Protein AF-A0A356JXQ9-F1 (afdb_monomer_lite)

Secondary structure (DSSP, 8-state):
-EEEEETTSTT--HHHHHHHHHHHHHT----SEEEEEEEE---S-PPPEEEEEEETTEEEEEEEETTEEEEEEEE-S--SEEE-TTS-EEE-B-SHHHHHHHHHHHHHHHHHHHHHHHHHTT----THHHHHHHHHHHHHHHHHHHHHHT-

Foldseek 3Di:
DAWPDWVVPVPDFLVNQVVVVVVVVVPDPDDQKKFKAKDFALDQPDTWTWDKDDDPFWIWTWTDQGRMIMIITGGHDDDQWDQDPVGDTTGMDRDLLVRLVNLLVRLVVRLVVVQVSCVVVVHHQDDRSVVSNVVSNVVSVVSVVSNVVVD

pLDDT: mean 88.92, std 8.66, range [55.75, 97.44]

Sequence (151 aa):
MVTIASTENENLTEKDILSFVGTEFSKISSPVYLAVHYVTFDDENWYWACRVKYRKNGKIIQLVIRNARIEFYFFSEPGYYVTTDDGRKINAVGNKYNAANMAYLATSNCIAESELLLKKHGQSYSGRELEGIEELEKMADEFKAARDSYK

Structure (mmCIF, N/CA/C/O backbone):
data_AF-A0A356JXQ9-F1
#
_entry.id   AF-A0A356JXQ9-F1
#
loop_
_atom_site.group_PDB
_atom_site.id
_atom_site.type_symbol
_atom_site.label_atom_id
_atom_site.label_alt_id
_atom_site.label_comp_id
_atom_site.label_asym_id
_atom_site.label_entity_id
_atom_site.label_seq_id
_atom_site.pdbx_PDB_ins_code
_atom_site.Cartn_x
_atom_site.Cartn_y
_atom_site.Cartn_z
_atom_site.occupancy
_atom_site.B_iso_or_equiv
_atom_site.auth_seq_id
_atom_site.auth_comp_id
_atom_site.auth_asym_id
_atom_site.auth_atom_id
_atom_site.pdbx_PDB_model_num
ATOM 1 N N . MET A 1 1 ? -6.437 -12.486 -9.952 1.00 88.88 1 MET A N 1
ATOM 2 C CA . MET A 1 1 ? -5.687 -12.008 -8.772 1.00 88.88 1 MET A CA 1
ATOM 3 C C . MET A 1 1 ? -5.788 -13.111 -7.733 1.00 88.88 1 MET A C 1
ATOM 5 O O . MET A 1 1 ? -6.868 -13.674 -7.629 1.00 88.88 1 MET A O 1
ATOM 9 N N . VAL A 1 2 ? -4.707 -13.465 -7.043 1.00 93.50 2 VAL A N 1
ATOM 10 C CA . VAL A 1 2 ? -4.702 -14.510 -6.004 1.00 93.50 2 VAL A CA 1
ATOM 11 C C . VAL A 1 2 ? -4.455 -13.848 -4.652 1.00 93.50 2 VAL A C 1
ATOM 13 O O . VAL A 1 2 ? -3.527 -13.053 -4.538 1.00 93.50 2 VAL A O 1
ATOM 16 N N . THR A 1 3 ? -5.271 -14.155 -3.643 1.00 95.31 3 THR A N 1
ATOM 17 C CA . THR A 1 3 ? -5.018 -13.744 -2.253 1.00 95.31 3 THR A CA 1
ATOM 18 C C . THR A 1 3 ? -3.937 -14.640 -1.664 1.00 95.31 3 THR A C 1
ATOM 20 O O . THR A 1 3 ? -4.104 -15.856 -1.646 1.00 95.31 3 THR A O 1
ATOM 23 N N . ILE A 1 4 ? -2.831 -14.050 -1.212 1.00 94.62 4 ILE A N 1
ATOM 24 C CA . ILE A 1 4 ? -1.707 -14.786 -0.612 1.00 94.62 4 ILE A CA 1
ATOM 25 C C . ILE A 1 4 ? -1.656 -14.643 0.912 1.00 94.62 4 ILE A C 1
ATOM 27 O O . ILE A 1 4 ? -1.069 -15.486 1.579 1.00 94.62 4 ILE A O 1
ATOM 31 N N . ALA A 1 5 ? -2.291 -13.603 1.456 1.00 94.75 5 ALA A N 1
ATOM 32 C CA . ALA A 1 5 ? -2.461 -13.388 2.887 1.00 94.75 5 ALA A CA 1
ATOM 33 C C . ALA A 1 5 ? -3.756 -12.599 3.130 1.00 94.75 5 ALA A C 1
ATOM 35 O O . ALA A 1 5 ? -4.10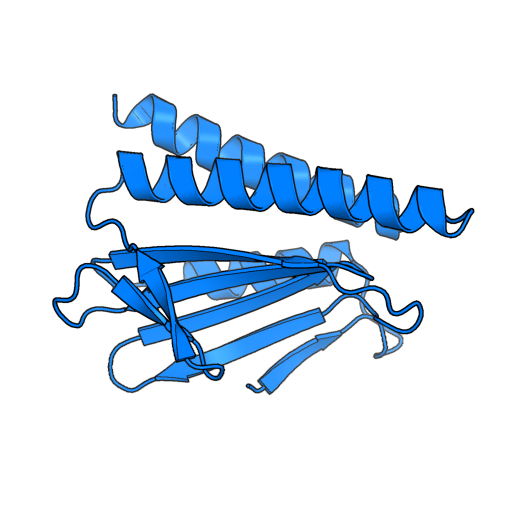8 -11.735 2.324 1.00 94.75 5 ALA A O 1
ATOM 36 N N . SER A 1 6 ? -4.470 -12.909 4.210 1.00 94.50 6 SER A N 1
ATOM 37 C CA . SER A 1 6 ? -5.738 -12.273 4.581 1.00 94.50 6 SER A CA 1
ATOM 38 C C . SER A 1 6 ? -5.986 -12.398 6.082 1.00 94.50 6 SER A C 1
ATOM 40 O O . SER A 1 6 ? -5.707 -13.463 6.632 1.00 94.50 6 SER A O 1
ATOM 42 N N . THR A 1 7 ? -6.549 -11.365 6.714 1.00 93.69 7 THR A N 1
ATOM 43 C CA . THR A 1 7 ? -7.004 -11.423 8.114 1.00 93.69 7 THR A CA 1
ATOM 44 C C . THR A 1 7 ? -8.324 -12.178 8.301 1.00 93.69 7 THR A C 1
ATOM 46 O O . THR A 1 7 ? -8.692 -12.475 9.432 1.00 93.69 7 THR A O 1
ATOM 49 N N . GLU A 1 8 ? -9.010 -12.581 7.221 1.00 90.50 8 GLU A N 1
ATOM 50 C CA . GLU A 1 8 ? -10.079 -13.596 7.314 1.00 90.50 8 GLU A CA 1
ATOM 51 C C . GLU A 1 8 ? -9.542 -14.976 7.703 1.00 90.50 8 GLU A C 1
ATOM 53 O O . GLU A 1 8 ? -10.281 -15.800 8.235 1.00 90.50 8 GLU A O 1
ATOM 58 N N . ASN A 1 9 ? -8.262 -15.248 7.439 1.00 83.75 9 ASN A N 1
ATOM 59 C CA . ASN A 1 9 ? -7.629 -16.472 7.902 1.00 83.75 9 ASN A CA 1
ATOM 60 C C . ASN A 1 9 ? -7.181 -16.251 9.354 1.00 83.75 9 ASN A C 1
ATOM 62 O O . ASN A 1 9 ? -6.347 -15.384 9.605 1.00 83.75 9 ASN A O 1
ATOM 66 N N . GLU A 1 10 ? -7.689 -17.061 10.289 1.00 65.19 10 GLU A N 1
ATOM 67 C CA . GLU A 1 10 ? -7.667 -16.819 11.750 1.00 65.19 10 GLU A CA 1
ATOM 68 C C . GLU A 1 10 ? -6.283 -16.588 12.405 1.00 65.19 10 GLU A C 1
ATOM 70 O O . GLU A 1 10 ? -6.213 -16.208 13.571 1.00 65.19 10 GLU A O 1
ATOM 75 N N . ASN A 1 11 ? -5.176 -16.754 11.676 1.00 85.94 11 ASN A N 1
ATOM 76 C CA . ASN A 1 11 ? -3.812 -16.683 12.207 1.00 85.94 11 ASN A CA 1
ATOM 77 C C . ASN A 1 11 ? -2.971 -15.503 11.693 1.00 85.94 11 ASN A C 1
ATOM 79 O O . ASN A 1 11 ? -1.781 -15.460 11.998 1.00 85.94 11 ASN A O 1
ATOM 83 N N . LEU A 1 12 ? -3.533 -14.581 10.904 1.00 92.88 12 LEU A N 1
ATOM 84 C CA . LEU A 1 12 ? -2.778 -13.450 10.353 1.00 92.88 12 LEU A CA 1
ATOM 85 C C . LEU A 1 12 ? -3.261 -12.113 10.916 1.00 92.88 12 LEU A C 1
ATOM 87 O O . LEU A 1 12 ? -4.459 -11.859 11.022 1.00 92.88 12 LEU A O 1
ATOM 91 N N . THR A 1 13 ? -2.306 -11.255 11.253 1.00 93.44 13 THR A N 1
ATOM 92 C CA . THR A 1 13 ? -2.510 -9.861 11.662 1.00 93.44 13 THR A CA 1
ATOM 93 C C . THR A 1 13 ? -2.267 -8.907 10.497 1.00 93.44 13 THR A C 1
ATOM 95 O O . THR A 1 13 ? -1.639 -9.267 9.502 1.00 93.44 13 THR A O 1
ATOM 98 N N . GLU A 1 14 ? -2.709 -7.661 10.622 1.00 95.25 14 GLU A N 1
ATOM 99 C CA . GLU A 1 14 ? -2.480 -6.596 9.642 1.00 95.25 14 GLU A CA 1
ATOM 100 C C . GLU A 1 14 ? -0.981 -6.353 9.403 1.00 95.25 14 GLU A C 1
ATOM 102 O O . GLU A 1 14 ? -0.543 -6.181 8.262 1.00 95.25 14 GLU A O 1
ATOM 107 N N . LYS A 1 15 ? -0.172 -6.465 10.463 1.00 93.69 15 LYS A N 1
ATOM 108 C CA . LYS A 1 15 ? 1.291 -6.460 10.373 1.00 93.69 15 LYS A CA 1
ATOM 109 C C . LYS A 1 15 ? 1.831 -7.632 9.551 1.00 93.69 15 LYS A C 1
ATOM 111 O O . LYS A 1 15 ? 2.726 -7.439 8.726 1.00 93.69 15 LYS A O 1
ATOM 116 N N . ASP A 1 16 ? 1.282 -8.835 9.726 1.00 94.25 16 ASP A N 1
ATOM 117 C CA . ASP A 1 16 ? 1.665 -9.985 8.901 1.00 94.25 16 ASP A CA 1
ATOM 118 C C . ASP A 1 16 ? 1.338 -9.721 7.430 1.00 94.25 16 ASP A C 1
ATOM 120 O O . ASP A 1 16 ? 2.184 -9.957 6.567 1.00 94.25 16 ASP A O 1
ATOM 124 N N . ILE A 1 17 ? 0.159 -9.158 7.131 1.00 96.06 17 I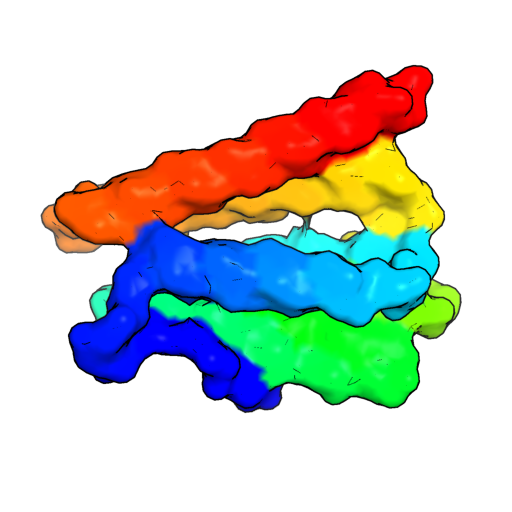LE A N 1
ATOM 125 C CA . ILE A 1 17 ? -0.231 -8.793 5.760 1.00 96.06 17 ILE A CA 1
ATOM 126 C C . ILE A 1 17 ? 0.813 -7.868 5.121 1.00 96.06 17 ILE A C 1
ATOM 128 O O . ILE A 1 17 ? 1.213 -8.101 3.976 1.00 96.06 17 ILE A O 1
ATOM 132 N N . LEU A 1 18 ? 1.306 -6.866 5.852 1.00 95.25 18 LEU A N 1
ATOM 133 C CA . LEU A 1 18 ? 2.360 -5.972 5.365 1.00 95.25 18 LEU A CA 1
ATOM 134 C C . LEU A 1 18 ? 3.709 -6.666 5.182 1.00 95.25 18 LEU A C 1
ATOM 136 O O . LEU A 1 18 ? 4.404 -6.389 4.204 1.00 95.25 18 LEU A O 1
ATOM 140 N N . SER A 1 19 ? 4.055 -7.625 6.039 1.00 94.06 19 SER A N 1
ATOM 141 C CA . SER A 1 19 ? 5.238 -8.471 5.842 1.00 94.06 19 SER A CA 1
ATOM 142 C C . SER A 1 19 ? 5.148 -9.281 4.538 1.00 94.06 19 SER A C 1
ATOM 144 O O . SER A 1 19 ? 6.122 -9.370 3.779 1.00 94.06 19 SER A O 1
ATOM 146 N N . PHE A 1 20 ? 3.961 -9.801 4.198 1.00 95.06 20 PHE A N 1
ATOM 147 C CA . PHE A 1 20 ? 3.725 -10.446 2.901 1.00 95.06 20 PHE A CA 1
ATOM 148 C C . PHE A 1 20 ? 3.854 -9.461 1.736 1.00 95.06 20 PHE A C 1
ATOM 150 O O . PHE A 1 20 ? 4.447 -9.815 0.717 1.00 95.06 20 PHE A O 1
ATOM 157 N N . VAL A 1 21 ? 3.360 -8.224 1.872 1.00 95.06 21 VAL A N 1
ATOM 158 C CA . VAL A 1 21 ? 3.588 -7.164 0.873 1.00 95.06 21 VAL A CA 1
ATOM 159 C C . VAL A 1 21 ? 5.090 -6.934 0.685 1.00 95.06 21 VAL A C 1
ATOM 161 O O . VAL A 1 21 ? 5.577 -7.080 -0.434 1.00 95.06 21 VAL A O 1
ATOM 164 N N . GLY A 1 22 ? 5.846 -6.678 1.755 1.00 92.75 22 GLY A N 1
ATOM 165 C CA . GLY A 1 22 ? 7.298 -6.463 1.699 1.00 92.75 22 GLY A CA 1
ATOM 166 C C . GLY A 1 22 ? 8.060 -7.641 1.079 1.00 92.75 22 GLY A C 1
ATOM 167 O O . GLY A 1 22 ? 8.939 -7.457 0.235 1.00 92.75 22 GLY A O 1
ATOM 168 N N . THR A 1 23 ? 7.657 -8.870 1.405 1.00 94.06 23 THR A N 1
ATOM 169 C CA . THR A 1 23 ? 8.188 -10.097 0.791 1.00 94.06 23 THR A CA 1
ATOM 170 C C . THR A 1 23 ? 7.908 -10.151 -0.710 1.00 94.06 23 THR A C 1
ATOM 172 O O . THR A 1 23 ? 8.747 -10.580 -1.501 1.00 94.06 23 THR A O 1
ATOM 175 N N . GLU A 1 24 ? 6.732 -9.715 -1.151 1.00 93.38 24 GLU A N 1
ATOM 176 C CA . GLU A 1 24 ? 6.434 -9.647 -2.574 1.00 93.38 24 GLU A CA 1
ATOM 177 C C . GLU A 1 24 ? 7.194 -8.513 -3.271 1.00 93.38 24 GLU A C 1
ATOM 179 O O . GLU A 1 24 ? 7.558 -8.697 -4.434 1.00 93.38 24 GLU A O 1
ATOM 184 N N . PHE A 1 25 ? 7.478 -7.399 -2.593 1.00 89.81 25 PHE A N 1
ATOM 185 C CA . PHE A 1 25 ? 8.354 -6.339 -3.099 1.00 89.81 25 PHE A CA 1
ATOM 186 C C . PHE A 1 25 ? 9.801 -6.824 -3.278 1.00 89.81 25 PHE A C 1
ATOM 188 O O . PHE A 1 25 ? 10.414 -6.543 -4.304 1.00 89.81 25 PHE A O 1
ATOM 195 N N . SER A 1 26 ? 10.346 -7.607 -2.343 1.00 88.06 26 SER A N 1
ATOM 196 C CA . SER A 1 26 ? 11.733 -8.099 -2.430 1.00 88.06 26 SER A CA 1
ATOM 197 C C . SER A 1 26 ? 11.952 -9.123 -3.550 1.00 88.06 26 SER A C 1
ATOM 199 O O . SER A 1 26 ? 13.053 -9.243 -4.086 1.00 88.06 26 SER A O 1
ATOM 201 N N . LYS A 1 27 ? 10.891 -9.820 -3.979 1.00 87.31 27 LYS A N 1
ATOM 202 C CA . LYS A 1 27 ? 10.908 -10.734 -5.139 1.00 87.31 27 LYS A CA 1
ATOM 203 C C . LYS A 1 27 ? 10.991 -10.009 -6.487 1.00 87.31 27 LYS A C 1
ATOM 205 O O . LYS A 1 27 ? 10.990 -10.658 -7.534 1.00 87.31 27 LYS A O 1
ATOM 210 N N . ILE A 1 28 ? 11.012 -8.680 -6.490 1.00 81.38 28 ILE A N 1
ATOM 211 C CA . ILE A 1 28 ? 11.036 -7.869 -7.702 1.00 81.38 28 ILE A CA 1
ATOM 212 C C . ILE A 1 28 ? 12.489 -7.653 -8.124 1.00 81.38 28 ILE A C 1
ATOM 214 O O . ILE A 1 28 ? 13.139 -6.690 -7.735 1.00 81.38 28 ILE A O 1
ATOM 218 N N . SER A 1 29 ? 13.005 -8.569 -8.943 1.00 67.75 29 SER A N 1
ATOM 219 C CA . SER A 1 29 ? 14.344 -8.463 -9.544 1.00 67.75 29 SER A CA 1
ATOM 220 C C . SER A 1 29 ? 14.374 -7.590 -10.807 1.00 67.75 29 SER A C 1
ATOM 222 O O . SER A 1 29 ? 15.420 -7.075 -11.194 1.00 67.75 29 SER A O 1
ATOM 224 N N . SER A 1 30 ? 13.220 -7.423 -11.454 1.00 55.75 30 SER A N 1
ATOM 225 C CA . SER A 1 30 ? 12.972 -6.570 -12.616 1.00 55.75 30 SER A CA 1
ATOM 226 C C . SER A 1 30 ? 11.472 -6.283 -12.639 1.00 55.75 30 SER A C 1
ATOM 228 O O . SER A 1 30 ? 10.671 -7.223 -12.659 1.00 55.75 30 SER A O 1
ATOM 230 N N . PRO A 1 31 ? 11.088 -5.003 -12.542 1.00 60.66 31 PRO A N 1
ATOM 231 C CA . PRO A 1 31 ? 10.940 -4.257 -13.786 1.00 60.66 31 PRO A CA 1
ATOM 232 C C . PRO A 1 31 ? 11.487 -2.826 -13.790 1.00 60.66 31 PRO A C 1
ATOM 234 O O . PRO A 1 31 ? 11.842 -2.251 -12.766 1.00 60.66 31 PRO A O 1
ATOM 237 N N . VAL A 1 32 ? 11.497 -2.253 -14.996 1.00 69.31 32 VAL A N 1
ATOM 238 C CA . VAL A 1 32 ? 11.926 -0.880 -15.298 1.00 69.31 32 VAL A CA 1
ATOM 239 C C . VAL A 1 32 ? 10.893 0.167 -14.858 1.00 69.31 32 VAL A C 1
ATOM 241 O O . VAL A 1 32 ? 11.276 1.289 -14.529 1.00 69.31 32 VAL A O 1
ATOM 244 N N . TYR A 1 33 ? 9.602 -0.187 -14.830 1.00 83.94 33 TYR A N 1
ATOM 245 C CA . TYR A 1 33 ? 8.516 0.758 -14.573 1.00 83.94 33 TYR A CA 1
ATOM 246 C C . TYR A 1 33 ? 7.660 0.374 -13.367 1.00 83.94 33 TYR A C 1
ATOM 248 O O . TYR A 1 33 ? 7.355 -0.802 -13.136 1.00 83.94 33 TYR A O 1
ATOM 256 N N . LEU A 1 34 ? 7.236 1.409 -12.641 1.00 89.12 34 LEU A N 1
ATOM 257 C CA . LEU A 1 34 ? 6.254 1.344 -11.566 1.00 89.12 34 LEU A CA 1
ATOM 258 C C . LEU A 1 34 ? 5.065 2.246 -11.908 1.00 89.12 34 LEU A C 1
ATOM 260 O O . LEU A 1 34 ? 5.244 3.382 -12.343 1.00 89.12 34 LEU A O 1
ATOM 264 N N . ALA A 1 35 ? 3.855 1.761 -11.666 1.00 91.62 35 ALA A N 1
ATOM 265 C CA . ALA A 1 35 ? 2.667 2.589 -11.498 1.00 91.62 35 ALA A CA 1
ATOM 266 C C . ALA A 1 35 ? 2.033 2.244 -10.149 1.00 91.62 35 ALA A C 1
ATOM 268 O O . ALA A 1 35 ? 1.919 1.068 -9.808 1.00 91.62 35 ALA A O 1
ATOM 269 N N . VAL A 1 36 ? 1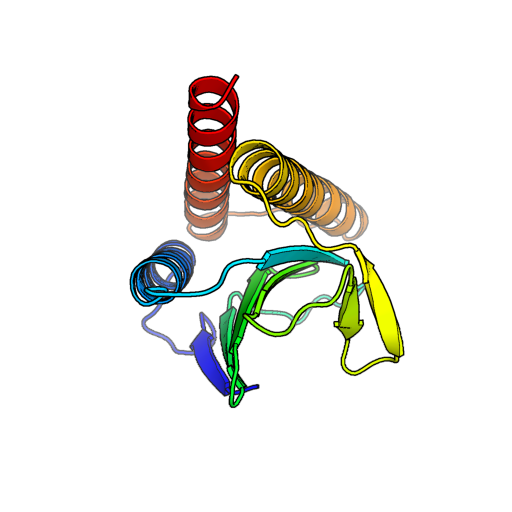.632 3.251 -9.379 1.00 92.62 36 VAL A N 1
ATOM 270 C CA . VAL A 1 36 ? 0.942 3.054 -8.100 1.00 92.62 36 VAL A CA 1
ATOM 271 C C . VAL A 1 36 ? -0.382 3.783 -8.147 1.00 92.62 36 VAL A C 1
ATOM 273 O O . VAL A 1 36 ? -0.471 4.914 -8.624 1.00 92.62 36 VAL A O 1
ATOM 276 N N . HIS A 1 37 ? -1.419 3.118 -7.670 1.00 90.81 37 HIS A N 1
ATOM 277 C CA . HIS A 1 37 ? -2.758 3.665 -7.612 1.00 90.81 37 HIS A CA 1
ATOM 278 C C . HIS A 1 37 ? -3.455 3.159 -6.359 1.00 90.81 37 HIS A C 1
ATOM 280 O O . HIS A 1 37 ? -3.204 2.036 -5.932 1.00 90.81 37 HIS A O 1
ATOM 286 N N . TYR A 1 38 ? -4.342 3.968 -5.792 1.00 92.56 38 TYR A N 1
ATOM 287 C CA . TYR A 1 38 ? -5.222 3.533 -4.723 1.00 92.56 38 TYR A CA 1
ATOM 288 C C . TYR A 1 38 ? -6.681 3.778 -5.104 1.00 92.56 38 TYR A C 1
ATOM 290 O O . TYR A 1 38 ? -7.001 4.684 -5.875 1.00 92.56 38 TYR A O 1
ATOM 298 N N . VAL A 1 39 ? -7.558 2.934 -4.576 1.00 91.12 39 VAL A N 1
ATOM 299 C CA . VAL A 1 39 ? -9.006 3.010 -4.758 1.00 91.12 39 VAL A CA 1
ATOM 300 C C . VAL A 1 39 ? -9.646 2.951 -3.389 1.00 91.12 39 VAL A C 1
ATOM 302 O O . VAL A 1 39 ? -9.283 2.099 -2.580 1.00 91.12 39 VAL A O 1
ATOM 305 N N . THR A 1 40 ? -10.632 3.805 -3.172 1.00 90.88 40 THR A N 1
ATOM 306 C CA . THR A 1 40 ? -11.546 3.716 -2.043 1.00 90.88 40 THR A CA 1
ATOM 307 C C . THR A 1 40 ? -12.883 3.133 -2.477 1.00 90.88 40 THR A C 1
ATOM 309 O O . THR A 1 40 ? -13.288 3.245 -3.638 1.00 90.88 40 THR A O 1
ATOM 312 N N . PHE A 1 41 ? -13.567 2.470 -1.557 1.00 88.00 41 PHE A N 1
ATOM 313 C CA . PHE A 1 41 ? -14.896 1.921 -1.776 1.00 88.00 41 PHE A CA 1
ATOM 314 C C . PHE A 1 41 ? -15.734 2.062 -0.507 1.00 88.00 41 PHE A C 1
ATOM 316 O O . PHE A 1 41 ? -15.238 1.954 0.610 1.00 88.00 41 PHE A O 1
ATOM 323 N N . ASP A 1 42 ? -17.016 2.342 -0.704 1.00 82.81 42 ASP A N 1
ATOM 324 C CA . ASP A 1 42 ? -17.995 2.585 0.356 1.00 82.81 42 ASP A CA 1
ATOM 325 C C . ASP A 1 42 ? -18.662 1.245 0.732 1.00 82.81 42 ASP A C 1
ATOM 327 O O . ASP A 1 42 ? -19.807 0.975 0.375 1.00 82.81 42 ASP A O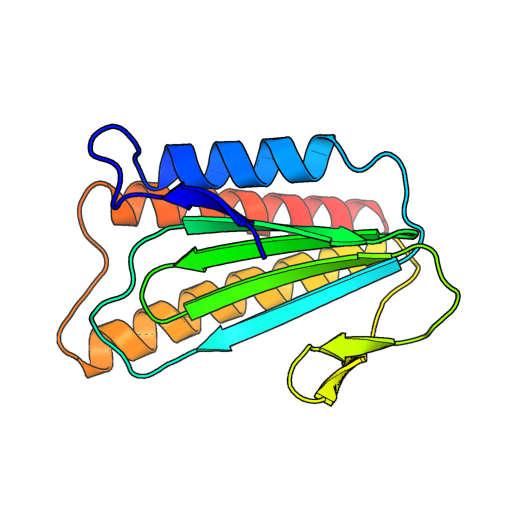 1
ATOM 331 N N . ASP A 1 43 ? -17.871 0.335 1.312 1.00 77.50 43 ASP A N 1
ATOM 332 C CA . ASP A 1 43 ? -18.300 -1.005 1.738 1.00 77.50 43 ASP A CA 1
ATOM 333 C C . ASP A 1 43 ? -17.601 -1.390 3.054 1.00 77.50 43 ASP A C 1
ATOM 335 O O . ASP A 1 43 ? -16.379 -1.288 3.187 1.00 77.50 43 ASP A O 1
ATOM 339 N N . GLU A 1 44 ? -18.386 -1.831 4.038 1.00 67.12 44 GLU A N 1
ATOM 340 C CA . GLU A 1 44 ? -17.962 -2.057 5.427 1.00 67.12 44 GLU A CA 1
ATOM 341 C C . GLU A 1 44 ? -17.313 -3.439 5.659 1.00 67.12 44 GLU A C 1
ATOM 343 O O . GLU A 1 44 ? -16.703 -3.680 6.709 1.00 67.12 44 GLU A O 1
ATOM 348 N N . ASN A 1 45 ? -17.401 -4.347 4.679 1.00 66.88 45 ASN A N 1
ATOM 349 C CA . ASN A 1 45 ? -17.107 -5.777 4.863 1.00 66.88 45 ASN A CA 1
ATOM 350 C C . ASN A 1 45 ? -15.722 -6.234 4.393 1.00 66.88 45 ASN A C 1
ATOM 352 O O . ASN A 1 45 ? -15.478 -7.429 4.223 1.00 66.88 45 ASN A O 1
ATOM 356 N N . TRP A 1 46 ? -14.793 -5.311 4.178 1.00 80.06 46 TRP A N 1
ATOM 357 C CA . TRP A 1 46 ? -13.474 -5.674 3.677 1.00 80.06 46 TRP A CA 1
ATOM 358 C C . TRP A 1 46 ? -12.490 -5.931 4.808 1.00 80.06 46 TRP A C 1
ATOM 360 O O . TRP A 1 46 ? -12.405 -5.189 5.782 1.00 80.06 46 TRP A O 1
ATOM 370 N N . TYR A 1 47 ? -11.728 -6.999 4.659 1.00 88.00 47 TYR A N 1
ATOM 371 C CA . TYR A 1 47 ? -10.641 -7.407 5.537 1.00 88.00 47 TYR A CA 1
ATOM 372 C C . TYR A 1 47 ? -9.299 -6.990 4.936 1.00 88.00 47 TYR A C 1
ATOM 374 O O . TYR A 1 47 ? -9.187 -6.703 3.738 1.00 88.00 47 TYR A O 1
ATOM 382 N N . TRP A 1 48 ? -8.261 -6.981 5.765 1.00 94.25 48 TRP A N 1
ATOM 383 C CA . TRP A 1 48 ? -6.913 -6.718 5.288 1.00 94.25 48 TRP A CA 1
ATOM 384 C C . TRP A 1 48 ? -6.405 -7.901 4.478 1.00 94.25 48 TRP A C 1
ATOM 386 O O . TRP A 1 48 ? -6.497 -9.051 4.910 1.00 94.25 48 TRP A O 1
ATOM 396 N N . ALA A 1 49 ? -5.862 -7.631 3.295 1.00 95.69 49 ALA A N 1
ATOM 397 C CA . ALA A 1 49 ? -5.402 -8.687 2.405 1.00 95.69 49 ALA A CA 1
ATOM 398 C C . ALA A 1 49 ? -4.220 -8.256 1.545 1.00 95.69 49 ALA A C 1
ATOM 400 O O . ALA A 1 49 ? -4.194 -7.150 1.008 1.00 95.69 49 ALA A O 1
ATOM 401 N N . CYS A 1 50 ? -3.294 -9.188 1.331 1.00 96.19 50 CYS A N 1
ATOM 402 C CA . CYS A 1 50 ? -2.264 -9.089 0.311 1.00 96.19 50 CYS A CA 1
ATOM 403 C C . CYS A 1 50 ? -2.630 -10.015 -0.849 1.00 96.19 50 CYS A C 1
ATOM 405 O O . CYS A 1 50 ? -2.883 -11.215 -0.685 1.00 96.19 50 CYS A O 1
ATOM 407 N N . ARG A 1 51 ? -2.674 -9.442 -2.045 1.00 95.94 51 ARG A N 1
ATOM 408 C CA . ARG A 1 51 ? -3.103 -10.095 -3.276 1.00 95.94 51 ARG A CA 1
ATOM 409 C C . ARG A 1 51 ? -2.069 -9.875 -4.368 1.00 95.94 51 ARG A C 1
ATOM 411 O O . ARG A 1 51 ? -1.521 -8.787 -4.503 1.00 95.94 51 ARG A O 1
ATOM 418 N N . VAL A 1 52 ? -1.823 -10.902 -5.176 1.00 95.44 52 VAL A N 1
ATOM 419 C CA . VAL A 1 52 ? -0.826 -10.857 -6.251 1.00 95.44 52 VAL A CA 1
ATOM 420 C C . VAL A 1 52 ? -1.409 -11.348 -7.573 1.00 95.44 52 VAL A C 1
ATOM 422 O O . VAL A 1 52 ? -2.190 -12.301 -7.635 1.00 95.44 52 VAL A O 1
ATOM 425 N N . LYS A 1 53 ? -1.020 -10.700 -8.673 1.00 93.12 53 LYS A N 1
ATOM 426 C CA . LYS A 1 53 ? -1.269 -11.167 -10.046 1.00 93.12 53 LYS A CA 1
ATOM 427 C C . LYS A 1 53 ? 0.054 -11.155 -10.799 1.00 93.12 53 LYS A C 1
ATOM 429 O O . LYS A 1 53 ? 0.576 -10.087 -11.110 1.00 93.12 53 LYS A O 1
ATOM 434 N N . TYR A 1 54 ? 0.578 -12.337 -11.104 1.00 88.88 54 TYR A N 1
ATOM 435 C CA . TYR A 1 54 ? 1.731 -12.481 -11.990 1.00 88.88 54 TYR A CA 1
ATOM 436 C C . TYR A 1 54 ? 1.292 -12.307 -13.447 1.00 88.88 54 TYR A C 1
ATOM 438 O O . TYR A 1 54 ? 0.221 -12.765 -13.852 1.00 88.88 54 TYR A O 1
ATOM 446 N N . ARG A 1 55 ? 2.114 -11.617 -14.233 1.00 83.56 55 ARG A N 1
ATOM 447 C CA . ARG A 1 55 ? 1.955 -11.417 -15.676 1.00 83.56 55 ARG A CA 1
ATOM 448 C C . ARG A 1 55 ? 3.250 -11.857 -16.361 1.00 83.56 55 ARG A C 1
ATOM 450 O O . ARG A 1 55 ? 4.301 -11.878 -15.731 1.00 83.56 55 ARG A O 1
ATOM 457 N N . LYS A 1 56 ? 3.193 -12.160 -17.662 1.00 81.31 56 LYS A N 1
ATOM 458 C CA . LYS A 1 56 ? 4.377 -12.572 -18.443 1.00 81.31 56 LYS A CA 1
ATOM 459 C C . LYS A 1 56 ? 5.561 -11.604 -18.281 1.00 81.31 56 LYS A C 1
ATOM 461 O O . LYS A 1 56 ? 6.689 -12.055 -18.158 1.00 81.31 56 LYS A O 1
ATOM 466 N N . ASN A 1 57 ? 5.278 -10.299 -18.236 1.00 79.88 57 ASN A N 1
ATOM 467 C CA . ASN A 1 57 ? 6.274 -9.226 -18.163 1.00 79.88 57 ASN A CA 1
ATOM 468 C C . ASN A 1 57 ? 6.052 -8.293 -16.962 1.00 79.88 57 ASN A C 1
ATOM 470 O O . ASN A 1 57 ? 6.313 -7.092 -17.048 1.00 79.88 57 ASN A O 1
ATOM 474 N N . GLY A 1 58 ? 5.503 -8.810 -15.860 1.00 86.94 58 GLY A N 1
ATOM 475 C CA . GLY A 1 58 ? 5.215 -7.967 -14.709 1.00 86.94 58 GLY A CA 1
ATOM 476 C C . GLY A 1 58 ? 4.485 -8.653 -13.566 1.00 86.94 58 GLY A C 1
ATOM 477 O O . GLY A 1 58 ? 4.240 -9.859 -13.560 1.00 86.94 58 GLY A O 1
ATOM 478 N N . LYS A 1 59 ? 4.108 -7.845 -12.586 1.00 91.00 59 LYS A N 1
ATOM 479 C CA . LYS A 1 59 ? 3.465 -8.260 -11.351 1.00 91.00 59 LYS A CA 1
ATOM 480 C C . LYS A 1 59 ? 2.589 -7.132 -10.833 1.00 91.00 59 LYS A C 1
ATOM 482 O O . LYS A 1 59 ? 2.925 -5.962 -10.974 1.00 91.00 59 LYS A O 1
ATOM 487 N N . ILE A 1 60 ? 1.475 -7.490 -10.216 1.00 93.06 60 ILE A N 1
ATOM 488 C CA . ILE A 1 60 ? 0.678 -6.557 -9.425 1.00 93.06 60 ILE A CA 1
ATOM 489 C C . ILE A 1 60 ? 0.692 -7.047 -7.992 1.00 93.06 60 ILE A C 1
ATOM 491 O O . ILE A 1 60 ? 0.415 -8.226 -7.765 1.00 93.06 60 ILE A O 1
ATOM 495 N N . ILE A 1 61 ? 1.009 -6.153 -7.062 1.00 95.38 61 ILE A N 1
ATOM 496 C CA . ILE A 1 61 ? 0.817 -6.350 -5.626 1.00 95.38 61 ILE A CA 1
ATOM 497 C C . ILE A 1 61 ? -0.335 -5.441 -5.214 1.00 95.38 61 ILE A C 1
ATOM 499 O O . ILE A 1 61 ? -0.291 -4.243 -5.476 1.00 95.38 61 ILE A O 1
ATOM 503 N N . GLN A 1 62 ? -1.372 -6.006 -4.611 1.00 96.12 62 GLN A N 1
ATOM 504 C CA . GLN A 1 62 ? -2.515 -5.275 -4.082 1.00 96.12 62 GLN A CA 1
ATOM 505 C C . GLN A 1 62 ? -2.562 -5.470 -2.567 1.00 96.12 62 GLN A C 1
ATOM 507 O O . GLN A 1 62 ? -2.600 -6.606 -2.094 1.00 96.12 62 GLN A O 1
ATOM 512 N N . LEU A 1 63 ? -2.589 -4.363 -1.835 1.00 96.81 63 LEU A N 1
ATOM 513 C CA . LEU A 1 63 ? -2.843 -4.314 -0.402 1.00 96.81 63 LEU A CA 1
ATOM 514 C C . LEU A 1 63 ? -4.247 -3.753 -0.187 1.00 96.81 63 LEU A C 1
ATOM 516 O O . LEU A 1 63 ? -4.529 -2.643 -0.625 1.00 96.81 63 LEU A O 1
ATOM 520 N N . VAL A 1 64 ? -5.119 -4.511 0.466 1.00 94.56 64 VAL A N 1
ATOM 521 C CA . VAL A 1 64 ? -6.437 -4.048 0.917 1.00 94.56 64 VAL A CA 1
ATOM 522 C C . VAL A 1 64 ? -6.322 -3.647 2.385 1.00 94.56 64 VAL A C 1
ATOM 524 O O . VAL A 1 64 ? -5.830 -4.445 3.180 1.00 94.56 64 VAL A O 1
ATOM 527 N N . ILE A 1 65 ? -6.775 -2.439 2.721 1.00 93.75 65 ILE A N 1
ATOM 528 C CA . ILE A 1 65 ? -6.855 -1.876 4.074 1.00 93.75 65 ILE A CA 1
ATOM 529 C C . ILE A 1 65 ? -8.305 -1.458 4.350 1.00 93.75 65 ILE A C 1
ATOM 531 O O . ILE A 1 65 ? -8.710 -0.323 4.117 1.00 93.75 65 ILE A O 1
ATOM 535 N N . ARG A 1 66 ? -9.144 -2.407 4.778 1.00 87.62 66 ARG A N 1
ATOM 536 C CA . ARG A 1 66 ? -10.590 -2.170 4.966 1.00 87.62 66 ARG A CA 1
ATOM 537 C C . ARG A 1 66 ? -11.217 -1.572 3.692 1.00 87.62 66 ARG A C 1
ATOM 539 O O . ARG A 1 66 ? -11.196 -2.222 2.656 1.00 87.62 66 ARG A O 1
ATOM 546 N N . ASN A 1 67 ? -11.730 -0.345 3.766 1.00 89.81 67 ASN A N 1
ATOM 547 C CA . ASN A 1 67 ? -12.452 0.409 2.731 1.00 89.81 67 ASN A CA 1
ATOM 548 C C . ASN A 1 67 ? -11.561 1.031 1.633 1.00 89.81 67 ASN A C 1
ATOM 550 O O . ASN A 1 67 ? -12.039 1.805 0.798 1.00 89.81 67 ASN A O 1
ATOM 554 N N . ALA A 1 68 ? -10.263 0.742 1.638 1.00 93.38 68 ALA A N 1
ATOM 555 C CA . ALA A 1 68 ? -9.359 1.188 0.595 1.00 93.38 68 ALA A CA 1
ATOM 556 C C . ALA A 1 68 ? -8.409 0.074 0.164 1.00 93.38 68 ALA A C 1
ATOM 558 O O . ALA A 1 68 ? -8.205 -0.930 0.848 1.00 93.38 68 ALA A O 1
ATOM 559 N N . ARG A 1 69 ? -7.817 0.236 -1.016 1.00 94.50 69 ARG A N 1
ATOM 560 C CA . ARG A 1 69 ? -6.747 -0.637 -1.491 1.00 94.50 69 ARG A CA 1
ATOM 561 C C . ARG A 1 69 ? -5.711 0.132 -2.282 1.00 94.50 69 ARG A C 1
ATOM 563 O O . ARG A 1 69 ? -6.059 1.035 -3.037 1.00 94.50 69 ARG A O 1
ATOM 570 N N . ILE A 1 70 ? -4.466 -0.309 -2.183 1.00 95.62 70 ILE A N 1
ATOM 571 C CA . ILE A 1 70 ? -3.327 0.185 -2.953 1.00 95.62 70 ILE A CA 1
ATOM 572 C C . ILE A 1 70 ? -2.895 -0.913 -3.916 1.00 95.62 70 ILE A C 1
ATOM 574 O O . ILE A 1 70 ? -2.841 -2.087 -3.555 1.00 95.62 70 ILE A O 1
ATOM 578 N N . GLU A 1 71 ? -2.580 -0.539 -5.145 1.00 95.19 71 GLU A N 1
ATOM 579 C CA . GLU A 1 71 ? -2.119 -1.425 -6.201 1.00 95.19 71 GLU A CA 1
ATOM 580 C C . GLU A 1 71 ? -0.791 -0.916 -6.759 1.00 95.19 71 GLU A C 1
ATOM 582 O O . GLU A 1 71 ? -0.692 0.199 -7.276 1.00 95.19 71 GLU A O 1
ATOM 587 N N . PHE A 1 72 ? 0.225 -1.768 -6.683 1.00 93.88 72 PHE A N 1
ATOM 588 C CA . PHE A 1 72 ? 1.557 -1.537 -7.218 1.00 93.88 72 PHE A CA 1
ATOM 589 C C . PHE A 1 72 ? 1.739 -2.380 -8.474 1.00 93.88 72 PHE A C 1
ATOM 591 O O . PHE A 1 72 ? 1.755 -3.613 -8.423 1.00 93.88 72 PHE A O 1
ATOM 598 N N . TYR A 1 73 ? 1.868 -1.705 -9.606 1.00 92.50 73 TYR A N 1
ATOM 599 C CA . TYR A 1 73 ? 2.032 -2.293 -10.923 1.00 92.50 73 TYR A CA 1
ATOM 600 C C . TYR A 1 73 ? 3.499 -2.243 -11.327 1.00 92.50 73 TYR A C 1
ATOM 602 O O . TYR A 1 73 ? 4.045 -1.186 -11.634 1.00 92.50 73 TYR A O 1
ATOM 610 N N . PHE A 1 74 ? 4.108 -3.416 -11.376 1.00 90.19 74 PHE A N 1
ATOM 611 C CA . PHE A 1 74 ? 5.490 -3.652 -11.760 1.00 90.19 74 PHE A CA 1
ATOM 612 C C . PHE A 1 74 ? 5.492 -4.248 -13.168 1.00 90.19 74 PHE A C 1
ATOM 614 O O . PHE A 1 74 ? 4.910 -5.313 -13.367 1.00 90.19 74 PHE A O 1
ATOM 621 N N . PHE A 1 75 ? 6.113 -3.603 -14.158 1.00 87.06 75 PHE A N 1
ATOM 622 C CA . PHE A 1 75 ? 6.106 -4.124 -15.531 1.00 87.06 75 PHE A CA 1
ATOM 623 C C . PHE A 1 75 ? 7.293 -3.661 -16.386 1.00 87.06 75 PHE A C 1
ATOM 625 O O . PHE A 1 75 ? 7.780 -2.539 -16.260 1.00 87.06 75 PHE A O 1
ATOM 632 N N . SER A 1 76 ? 7.768 -4.544 -17.264 1.00 80.06 76 SER A N 1
ATOM 633 C CA . SER A 1 76 ? 8.962 -4.310 -18.095 1.00 80.06 76 SER A CA 1
ATOM 634 C C . SER A 1 76 ? 8.643 -3.916 -19.537 1.00 80.06 76 SER A C 1
ATOM 636 O O . SER A 1 76 ? 9.551 -3.572 -20.288 1.00 80.06 76 SER A O 1
ATOM 638 N N . GLU A 1 77 ? 7.375 -3.981 -19.945 1.00 72.06 77 GLU A N 1
ATOM 639 C CA . GLU A 1 77 ? 6.980 -3.547 -21.284 1.00 72.06 77 GLU A CA 1
ATOM 640 C C . GLU A 1 77 ? 7.089 -2.019 -21.403 1.00 72.06 77 GLU A C 1
ATOM 642 O O . GLU A 1 77 ? 6.637 -1.303 -20.506 1.00 72.06 77 GLU A O 1
ATOM 647 N N . PRO A 1 78 ? 7.677 -1.494 -22.493 1.00 61.41 78 PRO A N 1
ATOM 648 C CA . PRO A 1 78 ? 7.739 -0.061 -22.725 1.00 61.41 78 PRO A CA 1
ATOM 649 C C . PRO A 1 78 ? 6.322 0.501 -22.884 1.00 61.41 78 PRO A C 1
ATOM 651 O O . PRO A 1 78 ? 5.630 0.245 -23.866 1.00 61.41 78 PRO A O 1
ATOM 654 N N . GLY A 1 79 ? 5.896 1.286 -21.900 1.00 62.97 79 GLY A N 1
ATOM 655 C CA . GLY A 1 79 ? 4.605 1.955 -21.883 1.00 62.97 79 GLY A CA 1
ATOM 656 C C . GLY A 1 79 ? 4.583 3.005 -20.782 1.00 62.97 79 GLY A C 1
ATOM 657 O O . GLY A 1 79 ? 4.903 2.724 -19.633 1.00 62.97 79 GLY A O 1
ATOM 658 N N . TYR A 1 80 ? 4.192 4.235 -21.117 1.00 72.75 80 TYR A N 1
ATOM 659 C CA . TYR A 1 80 ? 4.060 5.324 -20.138 1.00 72.75 80 TYR A CA 1
ATOM 660 C C . TYR A 1 80 ? 2.863 5.138 -19.192 1.00 72.75 80 TYR A C 1
ATOM 662 O O . TYR A 1 80 ? 2.558 6.038 -18.414 1.00 72.75 80 TYR A O 1
ATOM 670 N N . TYR A 1 81 ? 2.138 4.020 -19.288 1.00 80.12 81 TYR A N 1
ATOM 671 C CA . TYR A 1 81 ? 0.959 3.736 -18.487 1.00 80.12 81 TYR A CA 1
ATOM 672 C C . TYR A 1 81 ? 0.642 2.242 -18.413 1.00 80.12 81 TYR A C 1
ATOM 674 O O . TYR A 1 81 ? 1.023 1.473 -19.294 1.00 80.12 81 TYR A O 1
ATOM 682 N N . VAL A 1 82 ? -0.127 1.862 -17.396 1.00 83.12 82 VAL A N 1
ATOM 683 C CA . VAL A 1 82 ? -0.839 0.584 -17.319 1.00 83.12 82 VAL A CA 1
ATOM 684 C C . VAL A 1 82 ? -2.333 0.820 -17.474 1.00 83.12 82 VAL A C 1
ATOM 686 O O . VAL A 1 82 ? -2.864 1.823 -16.994 1.00 83.12 82 VAL A O 1
ATOM 689 N N . THR A 1 83 ? -3.009 -0.114 -18.137 1.00 80.56 83 THR A N 1
ATOM 690 C CA . THR A 1 83 ? -4.471 -0.193 -18.114 1.00 80.56 83 THR A CA 1
ATOM 691 C C . THR A 1 83 ? -4.874 -1.199 -17.041 1.00 80.56 83 THR A C 1
ATOM 693 O O . THR A 1 83 ? -4.416 -2.349 -17.047 1.00 80.56 83 THR A O 1
ATOM 696 N N . THR A 1 84 ? -5.679 -0.753 -16.085 1.00 75.44 84 THR A N 1
ATOM 697 C CA . THR A 1 84 ? -6.302 -1.595 -15.057 1.00 75.44 84 THR A CA 1
ATOM 698 C C . THR A 1 84 ? -7.297 -2.572 -15.689 1.00 75.44 84 THR A C 1
ATOM 700 O O . THR A 1 84 ? -7.709 -2.416 -16.839 1.00 75.44 84 THR A O 1
ATOM 703 N N . ASP A 1 85 ? -7.729 -3.578 -14.926 1.00 70.88 85 ASP A N 1
ATOM 704 C CA . ASP A 1 85 ? -8.730 -4.543 -15.405 1.00 70.88 85 ASP A CA 1
ATOM 705 C C . ASP A 1 85 ? -10.099 -3.864 -15.708 1.00 70.88 85 ASP A C 1
ATOM 707 O O . ASP A 1 85 ? -10.885 -4.403 -16.481 1.00 70.88 85 ASP A O 1
ATOM 711 N N . ASP A 1 86 ? -10.361 -2.666 -15.161 1.00 73.19 86 ASP A N 1
ATOM 712 C CA . ASP A 1 86 ? -11.563 -1.846 -15.415 1.00 73.19 86 ASP A CA 1
ATOM 713 C C . ASP A 1 86 ? -11.385 -0.778 -16.520 1.00 73.19 86 ASP A C 1
ATOM 715 O O . ASP A 1 86 ? -12.272 0.045 -16.743 1.00 73.19 86 ASP A O 1
ATOM 719 N N . GLY A 1 87 ? -10.254 -0.783 -17.233 1.00 77.94 87 GLY A N 1
ATOM 720 C CA . GLY A 1 87 ? -10.007 0.103 -18.376 1.00 77.94 87 GLY A CA 1
ATOM 721 C C . GLY A 1 87 ? -9.417 1.475 -18.033 1.00 77.94 87 GLY A C 1
ATOM 722 O O . GLY A 1 87 ? -9.133 2.257 -18.943 1.00 77.94 87 GLY A O 1
ATOM 723 N N . ARG A 1 88 ? -9.183 1.789 -16.753 1.00 82.38 88 ARG A N 1
ATOM 724 C CA . ARG A 1 88 ? -8.522 3.035 -16.337 1.00 82.38 88 ARG A CA 1
ATOM 725 C C . ARG A 1 88 ? -7.042 3.032 -16.701 1.00 82.38 88 ARG A C 1
ATOM 727 O O . ARG A 1 88 ? -6.330 2.044 -16.546 1.00 82.38 88 ARG A O 1
ATOM 734 N N . LYS A 1 89 ? -6.567 4.191 -17.149 1.00 85.88 89 LYS A N 1
ATOM 735 C CA . LYS A 1 89 ? -5.163 4.440 -17.471 1.00 85.88 89 LYS A CA 1
ATOM 736 C C . LYS A 1 89 ? -4.446 5.033 -16.259 1.00 85.88 89 LYS A C 1
ATOM 738 O O . LYS A 1 89 ? -4.795 6.126 -15.822 1.00 85.88 89 LYS A O 1
ATOM 743 N N . ILE A 1 90 ? -3.410 4.357 -15.771 1.00 82.69 90 ILE A N 1
ATOM 744 C CA . ILE A 1 90 ? -2.523 4.861 -14.714 1.00 82.69 90 ILE A CA 1
ATOM 745 C C . ILE A 1 90 ? -1.159 5.127 -15.335 1.00 82.69 90 ILE A C 1
ATOM 747 O O . ILE A 1 90 ? -0.521 4.203 -15.834 1.00 82.69 90 ILE A O 1
ATOM 751 N N . ASN A 1 91 ? -0.708 6.381 -15.314 1.00 85.19 91 ASN A N 1
ATOM 752 C CA . ASN A 1 91 ? 0.617 6.723 -15.820 1.00 85.19 91 ASN A CA 1
ATOM 753 C C . ASN A 1 91 ? 1.701 6.065 -14.962 1.00 85.19 91 ASN A C 1
ATOM 755 O O . ASN A 1 91 ? 1.615 6.045 -13.737 1.00 85.19 91 ASN A O 1
ATOM 759 N N . ALA A 1 92 ? 2.730 5.560 -15.622 1.00 84.38 92 ALA A N 1
ATOM 760 C CA . ALA A 1 92 ? 3.852 4.908 -14.985 1.00 84.38 92 ALA A CA 1
ATOM 761 C C . ALA A 1 92 ? 5.102 5.775 -15.021 1.00 84.38 92 ALA A C 1
ATOM 763 O O . ALA A 1 92 ? 5.228 6.715 -15.808 1.00 84.38 92 ALA A O 1
ATOM 764 N N . VAL A 1 93 ? 6.052 5.421 -14.169 1.00 84.12 93 VAL A N 1
ATOM 765 C CA . VAL A 1 93 ? 7.316 6.122 -14.002 1.00 84.12 93 VAL A CA 1
ATOM 766 C C . VAL A 1 93 ? 8.467 5.140 -14.168 1.00 84.12 93 VAL A C 1
ATOM 768 O O . VAL A 1 93 ? 8.446 4.038 -13.627 1.00 84.12 93 VAL A O 1
ATOM 771 N N . GLY A 1 94 ? 9.456 5.537 -14.971 1.00 78.38 94 GLY A N 1
ATOM 772 C CA . GLY A 1 94 ? 10.612 4.705 -15.335 1.00 78.38 94 GLY A CA 1
ATOM 773 C C . GLY A 1 94 ? 11.921 5.114 -14.666 1.00 78.38 94 GLY A C 1
ATOM 774 O O . GLY A 1 94 ? 12.986 4.695 -15.104 1.00 78.38 94 GLY A O 1
ATOM 7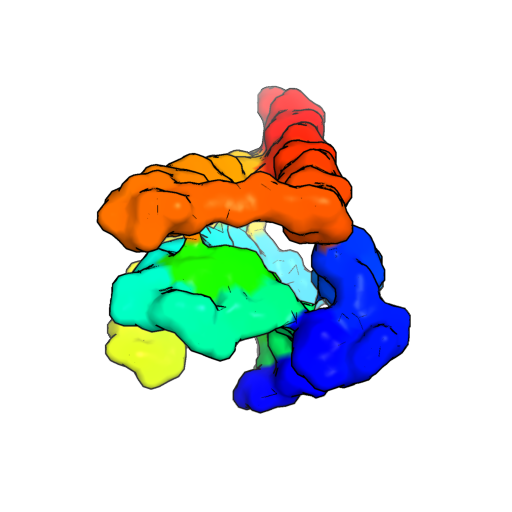75 N N . ASN A 1 95 ? 11.873 5.989 -13.657 1.00 84.69 95 ASN A N 1
ATOM 776 C CA . ASN A 1 95 ? 13.051 6.371 -12.881 1.00 84.69 95 ASN A CA 1
ATOM 777 C C . ASN A 1 95 ? 12.783 6.232 -11.383 1.00 84.69 95 ASN A C 1
ATOM 779 O O . ASN A 1 95 ? 11.644 6.358 -10.927 1.00 84.69 95 ASN A O 1
ATOM 783 N N . LYS A 1 96 ? 13.858 5.979 -10.632 1.00 85.50 96 LYS A N 1
ATOM 784 C CA . LYS A 1 96 ? 13.792 5.626 -9.211 1.00 85.50 96 LYS A CA 1
ATOM 785 C C . LYS A 1 96 ? 13.203 6.745 -8.345 1.00 85.50 96 LYS A C 1
ATOM 787 O O . LYS A 1 96 ? 12.397 6.454 -7.469 1.00 85.50 96 LYS A O 1
ATOM 792 N N . TYR A 1 97 ? 13.534 8.007 -8.635 1.00 88.75 97 TYR A N 1
ATOM 793 C CA . TYR A 1 97 ? 12.994 9.172 -7.924 1.00 88.75 97 TYR A CA 1
ATOM 794 C C . TYR A 1 97 ? 11.467 9.249 -8.045 1.00 88.75 97 TYR A C 1
ATOM 796 O O . TYR A 1 97 ? 10.753 9.269 -7.043 1.00 88.75 97 TYR A O 1
ATOM 804 N N . ASN A 1 98 ? 10.952 9.230 -9.276 1.00 89.31 98 ASN A N 1
ATOM 805 C CA . ASN A 1 98 ? 9.520 9.321 -9.534 1.00 89.31 98 ASN A CA 1
ATOM 806 C C . ASN A 1 98 ? 8.768 8.085 -9.023 1.00 89.31 98 ASN A C 1
ATOM 808 O O . ASN A 1 98 ? 7.652 8.231 -8.533 1.00 89.31 98 ASN A O 1
ATOM 812 N N . ALA A 1 99 ? 9.366 6.892 -9.113 1.00 89.12 99 ALA A N 1
ATOM 813 C CA . ALA A 1 99 ? 8.797 5.657 -8.571 1.00 89.12 99 ALA A CA 1
ATOM 814 C C . ALA A 1 99 ? 8.606 5.747 -7.054 1.00 89.12 99 ALA A C 1
ATOM 816 O O . ALA A 1 99 ? 7.500 5.537 -6.559 1.00 89.12 99 ALA A O 1
ATOM 817 N N . ALA A 1 100 ? 9.656 6.141 -6.334 1.00 90.88 100 ALA A N 1
ATOM 818 C CA . ALA A 1 100 ? 9.610 6.318 -4.891 1.00 90.88 100 ALA A CA 1
ATOM 819 C C . ALA A 1 100 ? 8.628 7.433 -4.480 1.00 90.88 100 ALA A C 1
ATOM 821 O O . ALA A 1 100 ? 7.821 7.242 -3.575 1.00 90.88 100 ALA A O 1
ATOM 822 N N . ASN A 1 101 ? 8.597 8.562 -5.200 1.00 93.25 101 ASN A N 1
ATOM 823 C CA . ASN A 1 101 ? 7.631 9.631 -4.931 1.00 93.25 101 ASN A CA 1
ATOM 824 C C . ASN A 1 101 ? 6.174 9.195 -5.170 1.00 93.25 101 ASN A C 1
ATOM 826 O O . ASN A 1 101 ? 5.295 9.534 -4.384 1.00 93.25 101 ASN A O 1
ATOM 830 N N . MET A 1 102 ? 5.912 8.448 -6.245 1.00 93.19 102 MET A N 1
ATOM 831 C CA . MET A 1 102 ? 4.576 7.939 -6.558 1.00 93.19 102 MET A CA 1
ATOM 832 C C . MET A 1 102 ? 4.101 6.932 -5.507 1.00 93.19 102 MET A C 1
ATOM 834 O O . MET A 1 102 ? 2.954 7.015 -5.077 1.00 93.19 102 MET A O 1
ATOM 838 N N . ALA A 1 103 ? 4.977 6.023 -5.069 1.00 93.88 103 ALA A N 1
ATOM 839 C CA . ALA A 1 103 ? 4.672 5.065 -4.011 1.00 93.88 103 ALA A CA 1
ATOM 840 C C . ALA A 1 103 ? 4.381 5.768 -2.677 1.00 93.88 103 ALA A C 1
ATOM 842 O O . ALA A 1 103 ? 3.366 5.473 -2.055 1.00 93.88 103 ALA A O 1
ATOM 843 N N . TYR A 1 104 ? 5.201 6.751 -2.289 1.00 95.88 104 TYR A N 1
ATOM 844 C CA . TYR A 1 104 ? 4.961 7.571 -1.100 1.00 95.88 104 TYR A CA 1
ATOM 845 C C . TYR A 1 104 ? 3.588 8.257 -1.143 1.00 95.88 104 TYR A C 1
ATOM 847 O O . TYR A 1 104 ? 2.756 8.030 -0.268 1.00 95.88 104 TYR A O 1
ATOM 855 N N . LEU A 1 105 ? 3.321 9.052 -2.187 1.00 95.56 105 LEU A N 1
ATOM 856 C CA . LEU A 1 105 ? 2.084 9.831 -2.288 1.00 95.56 105 LEU A CA 1
ATOM 857 C C . LEU A 1 105 ? 0.838 8.942 -2.344 1.00 95.56 105 LEU A C 1
ATOM 859 O O . LEU A 1 105 ? -0.151 9.236 -1.679 1.00 95.56 105 LEU A O 1
ATOM 863 N N . ALA A 1 106 ? 0.873 7.858 -3.124 1.00 95.75 106 ALA A N 1
ATOM 864 C CA . ALA A 1 106 ? -0.268 6.958 -3.245 1.00 95.75 106 ALA A CA 1
ATOM 865 C C . ALA A 1 106 ? -0.558 6.222 -1.930 1.00 95.75 106 ALA A C 1
ATOM 867 O O . ALA A 1 106 ? -1.723 6.112 -1.554 1.00 95.75 106 ALA A O 1
ATOM 868 N N . THR A 1 107 ? 0.475 5.760 -1.219 1.00 96.75 107 THR A N 1
ATOM 869 C CA . THR A 1 107 ? 0.301 5.099 0.079 1.00 96.75 107 THR A CA 1
ATOM 870 C C . THR A 1 107 ? -0.234 6.069 1.128 1.00 96.75 107 THR A C 1
ATOM 872 O O . THR A 1 107 ? -1.254 5.773 1.744 1.00 96.75 107 THR A O 1
ATOM 875 N N . SER A 1 108 ? 0.372 7.252 1.285 1.00 97.00 108 SER A N 1
ATOM 876 C CA . SER A 1 108 ? -0.090 8.249 2.262 1.00 97.00 108 SER A CA 1
ATOM 877 C C . SER A 1 108 ? -1.525 8.711 1.996 1.00 97.00 108 SER A C 1
ATOM 879 O O . SER A 1 108 ? -2.324 8.794 2.926 1.00 97.00 108 SER A O 1
ATOM 881 N N . ASN A 1 109 ? -1.885 8.959 0.733 1.00 96.75 109 ASN A N 1
ATOM 882 C CA . ASN A 1 109 ? -3.253 9.345 0.385 1.00 96.75 109 ASN A CA 1
ATOM 883 C C . ASN A 1 109 ? -4.251 8.209 0.642 1.00 96.75 109 ASN A C 1
ATOM 885 O O . ASN A 1 109 ? -5.360 8.471 1.097 1.00 96.75 109 ASN A O 1
ATOM 889 N N . CYS A 1 110 ? -3.864 6.955 0.389 1.00 96.25 110 CYS A N 1
ATOM 890 C CA . CYS A 1 110 ? -4.727 5.812 0.662 1.00 96.25 110 CYS A CA 1
ATOM 891 C C . CYS A 1 110 ? -5.045 5.666 2.154 1.00 96.25 110 CYS A C 1
ATOM 893 O O . CYS A 1 110 ? -6.194 5.390 2.489 1.00 96.25 110 CYS A O 1
ATOM 895 N N . ILE A 1 111 ? -4.053 5.855 3.034 1.00 95.69 111 ILE A N 1
ATOM 896 C CA . ILE A 1 111 ? -4.259 5.843 4.492 1.00 95.69 111 ILE A CA 1
ATOM 897 C C . ILE A 1 111 ? -5.247 6.950 4.870 1.00 95.69 111 ILE A C 1
ATOM 899 O O . ILE A 1 111 ? -6.299 6.668 5.438 1.00 95.69 111 ILE A O 1
ATOM 903 N N . ALA A 1 112 ? -4.960 8.191 4.467 1.00 95.81 112 ALA A N 1
ATOM 904 C CA . ALA A 1 112 ? -5.776 9.347 4.824 1.00 95.81 112 ALA A CA 1
ATOM 905 C C . ALA A 1 112 ? -7.231 9.225 4.334 1.00 95.81 112 ALA A C 1
ATOM 907 O O . ALA A 1 112 ? -8.171 9.495 5.082 1.00 95.81 112 ALA A O 1
ATOM 908 N N . GLU A 1 113 ? -7.451 8.806 3.085 1.00 94.31 113 GLU A N 1
ATOM 909 C CA . GLU A 1 113 ? -8.813 8.630 2.572 1.00 94.31 113 GLU A CA 1
ATOM 910 C C . GLU A 1 113 ? -9.545 7.460 3.231 1.00 94.31 113 GLU A C 1
ATOM 912 O O . GLU A 1 113 ? -10.751 7.546 3.471 1.00 94.31 113 GLU A O 1
ATOM 917 N N . SER A 1 114 ? -8.827 6.387 3.560 1.00 94.00 114 SER A N 1
ATOM 918 C CA . SER A 1 114 ? -9.389 5.257 4.287 1.00 94.00 114 SER A CA 1
ATOM 919 C C . SER A 1 114 ? -9.887 5.667 5.677 1.00 94.00 114 SER A C 1
ATOM 921 O O . SER A 1 114 ? -11.031 5.366 6.032 1.00 94.00 114 SER A O 1
ATOM 923 N N . GLU A 1 115 ? -9.088 6.431 6.426 1.00 93.69 115 GLU A N 1
ATOM 924 C CA . GLU A 1 115 ? -9.471 6.989 7.729 1.00 93.69 115 GLU A CA 1
ATOM 925 C C . GLU A 1 115 ? -10.677 7.929 7.630 1.00 93.69 115 GLU A C 1
ATOM 927 O O . GLU A 1 115 ? -11.611 7.838 8.431 1.00 93.69 115 GLU A O 1
ATOM 932 N N . LEU A 1 116 ? -10.688 8.820 6.631 1.00 93.56 116 LEU A N 1
ATOM 933 C CA . LEU A 1 116 ? -11.806 9.736 6.393 1.00 93.56 116 LEU A CA 1
ATOM 934 C C . LEU A 1 116 ? -13.106 8.980 6.115 1.00 93.56 116 LEU A C 1
ATOM 936 O O . LEU A 1 116 ? -14.164 9.360 6.626 1.00 93.56 116 LEU A O 1
ATOM 940 N N . LEU A 1 117 ? -13.035 7.905 5.332 1.00 92.31 117 LEU A N 1
ATOM 941 C CA . LEU A 1 117 ? -14.187 7.061 5.056 1.00 92.31 117 LEU A CA 1
ATOM 942 C C . LEU A 1 117 ? -14.618 6.278 6.297 1.00 92.31 117 LEU A C 1
ATOM 944 O O . LEU A 1 117 ? -15.799 6.312 6.619 1.00 92.31 117 LEU A O 1
ATOM 948 N N . LEU A 1 118 ? -13.712 5.661 7.062 1.00 90.94 118 LEU A N 1
ATOM 949 C CA . LEU A 1 118 ? -14.086 4.988 8.317 1.00 90.94 118 LEU A CA 1
ATOM 950 C C . LEU A 1 118 ? -14.815 5.957 9.255 1.00 90.94 118 LEU A C 1
ATOM 952 O O . LEU A 1 118 ? -15.897 5.647 9.755 1.00 90.94 118 LEU A O 1
ATOM 956 N N . LYS A 1 119 ? -14.297 7.183 9.388 1.00 92.25 119 LYS A N 1
ATOM 957 C CA . LYS A 1 119 ? -14.920 8.240 10.187 1.00 92.25 119 LYS A CA 1
ATOM 958 C C . LYS A 1 119 ? -16.325 8.601 9.698 1.00 92.25 119 LYS A C 1
ATOM 960 O O . LYS A 1 119 ? -17.205 8.834 10.527 1.00 92.25 119 LYS A O 1
ATOM 965 N N . LYS A 1 120 ? -16.565 8.632 8.381 1.00 91.75 120 LYS A N 1
ATOM 966 C CA . LYS A 1 120 ? -17.904 8.841 7.793 1.00 91.75 120 LYS A CA 1
ATOM 967 C C . LYS A 1 120 ? -18.899 7.763 8.251 1.00 91.75 120 LYS A C 1
ATOM 969 O O . LYS A 1 120 ? -20.061 8.092 8.472 1.00 91.75 120 LYS A O 1
ATOM 974 N N . HIS A 1 121 ? -18.443 6.526 8.451 1.00 89.50 121 HIS A N 1
ATOM 975 C CA . HIS A 1 121 ? -19.247 5.406 8.967 1.00 89.50 121 HIS A CA 1
ATOM 976 C C . HIS A 1 121 ? -19.290 5.322 10.502 1.00 89.50 121 HIS A C 1
ATOM 978 O O . HIS A 1 121 ? -19.823 4.362 11.051 1.00 89.50 121 HIS A O 1
ATOM 984 N N . GLY A 1 122 ? -18.728 6.299 11.224 1.00 90.75 122 GLY A N 1
ATOM 985 C CA . GLY A 1 122 ? -18.613 6.234 12.685 1.00 90.75 122 GLY A CA 1
ATOM 986 C C . GLY A 1 122 ? -17.659 5.137 13.176 1.00 90.75 122 GLY A C 1
ATOM 987 O O . GLY A 1 122 ? -17.755 4.712 14.324 1.00 90.75 122 GLY A O 1
ATOM 988 N N . GLN A 1 123 ? -16.758 4.674 12.309 1.00 90.94 123 GLN A N 1
ATOM 989 C CA . GLN A 1 123 ? -15.741 3.663 12.581 1.00 90.94 123 GLN A CA 1
ATOM 990 C C . GLN A 1 123 ? -14.350 4.308 12.683 1.00 90.94 123 GLN A C 1
ATOM 992 O O . GLN A 1 123 ? -14.120 5.437 12.242 1.00 90.94 123 GLN A O 1
ATOM 997 N N . SER A 1 124 ? -13.399 3.571 13.246 1.00 91.56 124 SER A N 1
ATOM 998 C CA . SER A 1 124 ? -11.979 3.922 13.262 1.00 91.56 124 SER A CA 1
ATOM 999 C C . SER A 1 124 ? -11.139 2.654 13.296 1.00 91.56 124 SER A C 1
ATOM 1001 O O . SER A 1 124 ? -11.596 1.636 13.814 1.00 91.56 124 SER A O 1
ATOM 1003 N N . TYR A 1 125 ? -9.900 2.738 12.816 1.00 92.38 125 TYR A N 1
ATOM 1004 C CA . TYR A 1 125 ? -8.915 1.688 13.055 1.00 92.38 125 TYR A CA 1
ATOM 1005 C C . TYR A 1 125 ? -8.711 1.467 14.556 1.00 92.38 125 TYR A C 1
ATOM 1007 O O . TYR A 1 125 ? -8.707 2.423 15.338 1.00 92.38 125 TYR A O 1
ATOM 1015 N N . SER A 1 126 ? -8.566 0.209 14.973 1.00 91.44 126 SER A N 1
ATOM 1016 C CA . SER A 1 126 ? -8.370 -0.133 16.385 1.00 91.44 126 SER A CA 1
ATOM 1017 C C . SER A 1 126 ? -7.517 -1.388 16.588 1.00 91.44 126 SER A C 1
ATOM 1019 O O . SER A 1 126 ? -7.450 -2.267 15.730 1.00 91.44 126 SER A O 1
ATOM 1021 N N . GLY A 1 127 ? -6.853 -1.483 17.745 1.00 92.56 127 GLY A N 1
ATOM 1022 C CA . GLY A 1 127 ? -6.042 -2.650 18.109 1.00 92.56 127 GLY A CA 1
ATOM 1023 C C . GLY A 1 127 ? -4.978 -2.974 17.056 1.00 92.56 127 GLY A C 1
ATOM 1024 O O . GLY A 1 127 ? -4.190 -2.108 16.687 1.00 92.56 127 GLY A O 1
ATOM 1025 N N . ARG A 1 128 ? -4.987 -4.212 16.547 1.00 92.56 128 ARG A N 1
ATOM 1026 C CA . ARG A 1 128 ? -4.024 -4.692 15.539 1.00 92.56 128 ARG A CA 1
ATOM 1027 C C . ARG A 1 128 ? -4.104 -3.940 14.207 1.00 92.56 128 ARG A C 1
ATOM 1029 O O . ARG A 1 128 ? -3.101 -3.848 13.506 1.00 92.56 128 ARG A O 1
ATOM 1036 N N . GLU A 1 129 ? -5.246 -3.330 13.886 1.00 92.56 129 GLU A N 1
ATOM 1037 C CA . GLU A 1 129 ? -5.350 -2.497 12.688 1.00 92.56 129 GLU A CA 1
ATOM 1038 C C . GLU A 1 129 ? -4.500 -1.230 12.799 1.00 92.56 129 GLU A C 1
ATOM 1040 O O . GLU A 1 129 ? -3.904 -0.826 11.807 1.00 92.56 129 GLU A O 1
ATOM 1045 N N . LEU A 1 130 ? -4.395 -0.627 13.993 1.00 94.88 130 LEU A N 1
ATOM 1046 C CA . LEU A 1 130 ? -3.516 0.528 14.212 1.00 94.88 130 LEU A CA 1
ATOM 1047 C C . LEU A 1 130 ? -2.049 0.135 14.054 1.00 94.88 130 LEU A C 1
ATOM 1049 O O . LEU A 1 130 ? -1.309 0.847 13.389 1.00 94.88 130 LEU A O 1
ATOM 1053 N N . GLU A 1 131 ? -1.651 -1.029 14.574 1.00 94.44 131 GLU A N 1
ATOM 1054 C CA . GLU A 1 131 ? -0.303 -1.567 14.345 1.00 94.44 131 GLU A CA 1
ATOM 1055 C C . GLU A 1 131 ? -0.036 -1.774 12.844 1.00 94.44 131 GLU A C 1
ATOM 1057 O O . GLU A 1 131 ? 1.050 -1.475 12.352 1.00 94.44 131 GLU A O 1
ATOM 1062 N N . GLY A 1 132 ? -1.036 -2.248 12.093 1.00 95.25 132 GLY A N 1
ATOM 1063 C CA . GLY A 1 132 ? -0.977 -2.333 10.636 1.00 95.25 132 GLY A CA 1
ATOM 1064 C C . GLY A 1 132 ? -0.801 -0.969 9.969 1.00 95.25 132 GLY A C 1
ATOM 1065 O O . GLY A 1 132 ? 0.047 -0.817 9.095 1.00 95.25 132 GLY A O 1
ATOM 1066 N N . ILE A 1 133 ? -1.564 0.043 10.381 1.00 96.44 133 ILE A N 1
ATOM 1067 C CA . ILE A 1 133 ? -1.437 1.399 9.835 1.00 96.44 133 ILE A CA 1
ATOM 1068 C C . ILE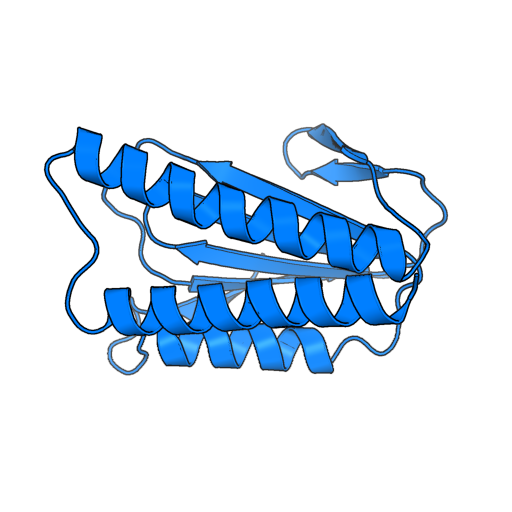 A 1 133 ? -0.059 1.993 10.142 1.00 96.44 133 ILE A C 1
ATOM 1070 O O . ILE A 1 133 ? 0.585 2.475 9.215 1.00 96.44 133 ILE A O 1
ATOM 1074 N N . GLU A 1 134 ? 0.452 1.862 11.368 1.00 96.25 134 GLU A N 1
ATOM 1075 C CA . GLU A 1 134 ? 1.796 2.329 11.741 1.00 96.25 134 GLU A CA 1
ATOM 1076 C C . GLU A 1 134 ? 2.897 1.699 10.868 1.00 96.25 134 GLU A C 1
ATOM 1078 O O . GLU A 1 134 ? 3.851 2.362 10.461 1.00 96.25 134 GLU A O 1
ATOM 1083 N N . GLU A 1 135 ? 2.792 0.408 10.552 1.00 96.12 135 GLU A N 1
ATOM 1084 C CA . GLU A 1 135 ? 3.744 -0.272 9.665 1.00 96.12 135 GLU A CA 1
ATOM 1085 C C . GLU A 1 135 ? 3.597 0.178 8.199 1.00 96.12 135 GLU A C 1
ATOM 1087 O O . GLU A 1 135 ? 4.591 0.287 7.475 1.00 96.12 135 GLU A O 1
ATOM 1092 N N . LEU A 1 136 ? 2.380 0.497 7.748 1.00 96.00 136 LEU A N 1
ATOM 1093 C CA . LEU A 1 136 ? 2.147 1.047 6.410 1.00 96.00 136 LEU A CA 1
ATOM 1094 C C . LEU A 1 136 ? 2.673 2.487 6.286 1.00 96.00 136 LEU A C 1
ATOM 1096 O O . LEU A 1 136 ? 3.218 2.854 5.242 1.00 96.00 136 LEU A O 1
ATOM 1100 N N . GLU A 1 137 ? 2.566 3.287 7.346 1.00 97.44 137 GLU A N 1
ATOM 1101 C CA . GLU A 1 137 ? 3.173 4.617 7.436 1.00 97.44 137 GLU A CA 1
ATOM 1102 C C . GLU A 1 137 ? 4.701 4.538 7.372 1.00 97.44 137 GLU A C 1
ATOM 1104 O O . GLU A 1 137 ? 5.313 5.261 6.584 1.00 97.44 137 GLU A O 1
ATOM 1109 N N . LYS A 1 138 ? 5.323 3.595 8.096 1.00 96.50 138 LYS A N 1
ATOM 1110 C CA . LYS A 1 138 ? 6.771 3.332 7.987 1.00 96.50 138 LYS A CA 1
ATOM 1111 C C . LYS A 1 138 ? 7.172 2.977 6.556 1.00 96.50 138 LYS A C 1
ATOM 1113 O O . LYS A 1 138 ? 8.143 3.528 6.044 1.00 96.50 138 LYS A O 1
ATOM 1118 N N . MET A 1 139 ? 6.404 2.123 5.876 1.00 95.00 139 MET A N 1
ATOM 1119 C CA . MET A 1 139 ? 6.643 1.798 4.464 1.00 95.00 139 MET A CA 1
ATOM 1120 C C . MET A 1 139 ? 6.548 3.044 3.563 1.00 95.00 139 MET A C 1
ATOM 1122 O O . MET A 1 139 ? 7.350 3.212 2.641 1.00 95.00 139 MET A O 1
ATOM 1126 N N . ALA A 1 140 ? 5.598 3.948 3.818 1.00 96.50 140 ALA A N 1
ATOM 1127 C CA . ALA A 1 140 ? 5.509 5.215 3.095 1.00 96.50 140 ALA A CA 1
ATOM 1128 C C . ALA A 1 140 ? 6.746 6.100 3.344 1.00 96.50 140 ALA A C 1
ATOM 1130 O O . ALA A 1 140 ? 7.308 6.659 2.395 1.00 96.50 140 ALA A O 1
ATOM 1131 N N . ASP A 1 141 ? 7.212 6.190 4.588 1.00 97.00 141 ASP A N 1
ATOM 1132 C CA . ASP A 1 141 ? 8.419 6.936 4.949 1.00 97.00 141 ASP A CA 1
ATOM 1133 C C . ASP A 1 141 ? 9.690 6.346 4.323 1.00 97.00 141 ASP A C 1
ATOM 1135 O O . ASP A 1 141 ? 10.567 7.098 3.894 1.00 97.00 141 ASP A O 1
ATOM 1139 N N . GLU A 1 142 ? 9.778 5.025 4.164 1.00 94.69 142 GLU A N 1
ATOM 1140 C CA . GLU A 1 142 ? 10.862 4.379 3.415 1.00 94.69 142 GLU A CA 1
ATOM 1141 C C . GLU A 1 142 ? 10.864 4.801 1.939 1.00 94.69 142 GLU A C 1
ATOM 1143 O O . GLU A 1 142 ? 11.920 5.127 1.385 1.00 94.69 142 GLU A O 1
ATOM 1148 N N . PHE A 1 143 ? 9.693 4.880 1.295 1.00 94.06 143 PHE A N 1
ATOM 1149 C CA . PHE A 1 143 ? 9.592 5.415 -0.067 1.00 94.06 143 PHE A CA 1
ATOM 1150 C C . PHE A 1 143 ? 10.012 6.886 -0.136 1.00 94.06 143 PHE A C 1
ATOM 1152 O O . PHE A 1 143 ? 10.715 7.289 -1.066 1.00 94.06 143 PHE A O 1
ATOM 1159 N N . LYS A 1 144 ? 9.636 7.696 0.855 1.00 96.44 144 LYS A N 1
ATOM 1160 C CA . LYS A 1 144 ? 10.052 9.101 0.949 1.00 96.44 144 LYS A CA 1
ATOM 1161 C C . LYS A 1 144 ? 11.568 9.234 1.109 1.00 96.44 144 LYS A C 1
ATOM 1163 O O . LYS A 1 144 ? 12.186 10.008 0.379 1.00 96.44 144 LYS A O 1
ATOM 1168 N N . ALA A 1 145 ? 12.175 8.450 1.998 1.00 95.81 145 ALA A N 1
ATOM 1169 C CA . ALA A 1 145 ? 13.621 8.424 2.200 1.00 95.81 145 ALA A CA 1
ATOM 1170 C C . ALA A 1 145 ? 14.362 7.984 0.926 1.00 95.81 145 ALA A C 1
ATOM 1172 O O . ALA A 1 145 ? 15.336 8.622 0.522 1.00 95.81 145 ALA A O 1
ATOM 1173 N N . ALA A 1 146 ? 13.864 6.952 0.235 1.00 90.94 146 ALA A N 1
ATOM 1174 C CA . ALA A 1 146 ? 14.415 6.512 -1.044 1.00 90.94 146 ALA A CA 1
ATOM 1175 C C . ALA A 1 146 ? 14.332 7.618 -2.107 1.00 90.94 146 ALA A C 1
ATOM 1177 O O . ALA A 1 146 ? 15.332 7.909 -2.762 1.00 90.94 146 ALA A O 1
ATOM 1178 N N . ARG A 1 147 ? 13.179 8.289 -2.244 1.00 92.81 147 ARG A N 1
ATOM 1179 C CA . ARG A 1 147 ? 13.010 9.445 -3.142 1.00 92.81 147 ARG A CA 1
ATOM 1180 C C . ARG A 1 147 ? 14.059 10.517 -2.860 1.00 92.81 147 ARG A C 1
ATOM 1182 O O . ARG A 1 147 ? 14.711 10.979 -3.793 1.00 92.81 147 ARG A O 1
ATOM 1189 N N . ASP A 1 148 ? 14.215 10.903 -1.598 1.00 92.88 148 ASP A N 1
ATOM 1190 C CA . ASP A 1 148 ? 15.120 11.983 -1.198 1.00 92.88 148 ASP A CA 1
ATOM 1191 C C . ASP A 1 148 ? 16.597 11.616 -1.420 1.00 92.88 148 ASP A C 1
ATOM 1193 O O . ASP A 1 148 ? 17.405 12.501 -1.681 1.00 92.88 148 ASP A O 1
ATOM 1197 N N . SER A 1 149 ? 16.934 10.320 -1.430 1.00 93.94 149 SER A N 1
ATOM 1198 C CA . SER A 1 149 ? 18.276 9.821 -1.771 1.00 93.94 149 SER A CA 1
ATOM 1199 C C . SER A 1 149 ? 18.624 9.875 -3.268 1.00 93.94 149 SER A C 1
ATOM 1201 O O . SER A 1 149 ? 19.795 9.776 -3.627 1.00 93.94 149 SER A O 1
ATOM 1203 N N . TYR A 1 150 ? 17.625 10.005 -4.150 1.00 85.62 150 TYR A N 1
ATOM 1204 C CA . TYR A 1 150 ? 17.810 10.063 -5.609 1.00 85.62 150 TYR A CA 1
ATOM 1205 C C . TYR A 1 150 ? 17.833 11.488 -6.177 1.00 85.62 150 TYR A C 1
ATOM 1207 O O . TYR A 1 150 ? 17.928 11.641 -7.396 1.00 85.62 150 TYR A O 1
ATOM 1215 N N . LYS A 1 151 ? 17.670 12.500 -5.319 1.00 72.25 151 LYS A N 1
ATOM 1216 C CA . LYS A 1 151 ? 17.679 13.921 -5.679 1.00 72.25 151 LYS A CA 1
ATOM 1217 C C . LYS A 1 151 ? 19.106 14.437 -5.844 1.00 72.25 151 LYS A C 1
ATOM 1219 O O . LYS A 1 151 ? 19.302 15.242 -6.780 1.00 72.25 151 LYS A O 1
#

Radius of gyration: 15.02 Å; chains: 1; bounding box: 38×31×41 Å